Protein AF-A0A2V7JM31-F1 (afdb_monomer_lite)

Sequence (182 aa):
MVGQYRRSANIQSFIARYALALLVTAIALVATLALRRDGPTPSFLFFVPAVAISAWYGGPGPSALATAVSLLLIDLNFLAPGGSLRIDRVEALEIIAFLIVSVTITTTMEALHRSRTLVESRAAELKRLNDEVGRSYDAERERRHVAELMAHTREELLGVVAHDLRNPLNLIITSTDLLLEE

Foldseek 3Di:
DPPPPVVVVVVVLQVVLLVLLVVQLVVLLVVLVVCVVPDPDDRCPSLLVSLLVSCQRPAQPSSVVSLVVNVVSVVVVPCPDDPDPDDDPVNVVSNVVSVVSSVVSRVVSNVVVVVVVVVVVVVVVVVVVVVVVVVVVVVVVVVVVVVVVVVVVVVVVVVVVVVVVVVVVVVVVVVVVVVVVD

Secondary structure (DSSP, 8-state):
--SSHHHHHHHHHHHHHHHHHHHHHHHHHHHHHHHTTSS---TTTTHHHHHHHHHHHH-HHHHHHHHHHHHHHHHHHH--S-------HHHHHHHHHHHHHHHHHHHHHHHHHHHHHHHHHHHHHHHHHHHHHHHHHHHHHHHHHHHHHHHHHHHHHHHHHHHHHHHHHHHHHHHHHHHH--

Structure (mmCIF, N/CA/C/O backbone):
data_AF-A0A2V7JM31-F1
#
_entry.id   AF-A0A2V7JM31-F1
#
loop_
_atom_site.group_PDB
_atom_site.id
_atom_site.type_symbol
_atom_site.label_atom_id
_atom_site.label_alt_id
_atom_site.label_comp_id
_atom_site.label_asym_id
_atom_site.label_entity_id
_atom_site.label_seq_id
_atom_site.pdbx_PDB_ins_code
_atom_site.Cartn_x
_atom_site.Cartn_y
_atom_site.Cartn_z
_atom_site.occupancy
_atom_site.B_iso_or_equiv
_atom_site.auth_seq_id
_atom_site.auth_comp_id
_atom_site.auth_asym_id
_atom_site.auth_atom_id
_atom_site.pdbx_PDB_model_num
ATOM 1 N N . MET A 1 1 ? -17.640 -25.140 -2.243 1.00 43.50 1 MET A N 1
ATOM 2 C CA . MET A 1 1 ? -17.205 -24.880 -3.639 1.00 43.50 1 MET A CA 1
ATOM 3 C C . MET A 1 1 ? -16.856 -23.393 -3.874 1.00 43.50 1 MET A C 1
ATOM 5 O O . MET A 1 1 ? -17.377 -22.786 -4.792 1.00 43.50 1 MET A O 1
ATOM 9 N N . VAL A 1 2 ? -15.957 -22.778 -3.084 1.00 43.84 2 VAL A N 1
ATOM 10 C CA . VAL A 1 2 ? -15.617 -21.327 -3.204 1.00 43.84 2 VAL A CA 1
ATOM 11 C C . VAL A 1 2 ? -14.152 -21.097 -3.648 1.00 43.84 2 VAL A C 1
ATOM 13 O O . VAL A 1 2 ? -13.688 -19.974 -3.799 1.00 43.84 2 VAL A O 1
ATOM 16 N N . GLY A 1 3 ? -13.400 -22.169 -3.930 1.00 43.78 3 GLY A N 1
ATOM 17 C CA . GLY A 1 3 ? -11.963 -22.097 -4.239 1.00 43.78 3 GLY A CA 1
ATOM 18 C C . GLY A 1 3 ? -11.584 -21.810 -5.700 1.00 43.78 3 GLY A C 1
ATOM 19 O O . GLY A 1 3 ? -10.417 -21.534 -5.965 1.00 43.78 3 GLY A O 1
ATOM 20 N N . GLN A 1 4 ? -12.521 -21.873 -6.656 1.00 45.41 4 GLN A N 1
ATOM 21 C CA . GLN A 1 4 ? -12.180 -21.809 -8.089 1.00 45.41 4 GLN A CA 1
ATOM 22 C C . GLN A 1 4 ? -12.258 -20.401 -8.710 1.00 45.41 4 GLN A C 1
ATOM 24 O O . GLN A 1 4 ? -11.495 -20.115 -9.628 1.00 45.41 4 GLN A O 1
ATOM 29 N N . TYR A 1 5 ? -13.060 -19.477 -8.163 1.00 39.34 5 TYR A N 1
ATOM 30 C CA . TYR A 1 5 ? -13.191 -18.113 -8.713 1.00 39.34 5 TYR A CA 1
ATOM 31 C C . TYR A 1 5 ? -11.993 -17.194 -8.422 1.00 39.34 5 TYR A C 1
ATOM 33 O O . TYR A 1 5 ? -11.748 -16.232 -9.143 1.00 39.34 5 TYR A O 1
ATOM 41 N N . ARG A 1 6 ? -11.201 -17.494 -7.385 1.00 43.66 6 ARG A N 1
ATOM 42 C CA . ARG A 1 6 ? -10.038 -16.673 -7.006 1.00 43.66 6 ARG A CA 1
ATOM 43 C C . ARG A 1 6 ? -8.796 -16.967 -7.863 1.00 43.66 6 ARG A C 1
ATOM 45 O O . ARG A 1 6 ? -7.920 -16.116 -7.982 1.00 43.66 6 ARG A O 1
ATOM 52 N N . ARG A 1 7 ? -8.717 -18.156 -8.483 1.00 44.25 7 ARG A N 1
ATOM 53 C CA . ARG A 1 7 ? -7.591 -18.557 -9.349 1.00 44.25 7 ARG A CA 1
ATOM 54 C C . ARG A 1 7 ? -7.650 -17.911 -10.735 1.00 44.25 7 ARG A C 1
ATOM 56 O O . ARG A 1 7 ? -6.609 -17.490 -11.229 1.00 44.25 7 ARG A O 1
ATOM 63 N N . SER A 1 8 ? -8.831 -17.780 -11.338 1.00 40.22 8 SER A N 1
ATOM 64 C CA . SER A 1 8 ? -8.985 -17.174 -12.671 1.00 40.22 8 SER A CA 1
ATOM 65 C C . SER A 1 8 ? -8.671 -15.673 -12.676 1.00 40.22 8 SER A C 1
ATOM 67 O O . SER A 1 8 ? -7.951 -15.211 -13.558 1.00 40.22 8 SER A O 1
ATOM 69 N N . ALA A 1 9 ? -9.101 -14.932 -11.647 1.00 51.03 9 ALA A N 1
ATOM 70 C CA . ALA A 1 9 ? -8.787 -13.506 -11.490 1.00 51.03 9 ALA A CA 1
ATOM 71 C C . ALA A 1 9 ? -7.275 -13.242 -11.311 1.00 51.03 9 ALA A C 1
ATOM 73 O O . ALA A 1 9 ? -6.733 -12.258 -11.823 1.00 51.03 9 ALA A O 1
ATOM 74 N N . ASN A 1 10 ? -6.563 -14.152 -10.637 1.00 56.41 10 ASN A N 1
ATOM 75 C CA . ASN A 1 10 ? -5.107 -14.068 -10.501 1.00 56.41 10 ASN A CA 1
ATOM 76 C C . ASN A 1 10 ? -4.381 -14.358 -11.819 1.00 56.41 10 ASN A C 1
ATOM 78 O O . ASN A 1 10 ? -3.427 -13.661 -12.139 1.00 56.41 10 ASN A O 1
ATOM 82 N N . ILE A 1 11 ? -4.830 -15.339 -12.606 1.00 57.91 11 ILE A N 1
ATOM 83 C CA . ILE A 1 11 ? -4.189 -15.674 -13.888 1.00 57.91 11 ILE A CA 1
ATOM 84 C C . ILE A 1 11 ? -4.421 -14.563 -14.919 1.00 57.91 11 ILE A C 1
ATOM 86 O O . ILE A 1 11 ? -3.485 -14.175 -15.612 1.00 57.91 11 ILE A O 1
ATOM 90 N N . GLN A 1 12 ? -5.630 -13.997 -14.987 1.00 64.44 12 GLN A N 1
ATOM 91 C CA . GLN A 1 12 ? -5.930 -12.889 -15.901 1.00 64.44 12 GLN A CA 1
ATOM 92 C C . GLN A 1 12 ? -5.151 -11.618 -15.555 1.00 64.44 12 GLN A C 1
ATOM 94 O O . GLN A 1 12 ? -4.625 -10.967 -16.454 1.00 64.44 12 GLN A O 1
ATOM 99 N N . SER A 1 13 ? -5.015 -11.286 -14.267 1.00 66.12 13 SER A N 1
ATOM 100 C CA . SER A 1 13 ? -4.181 -10.152 -13.847 1.00 66.12 13 SER A CA 1
ATOM 101 C C . SER A 1 13 ? -2.691 -10.407 -14.087 1.00 66.12 13 SER A C 1
ATOM 103 O O . SER A 1 13 ? -1.975 -9.478 -14.449 1.00 66.12 13 SER A O 1
ATOM 105 N N . PHE A 1 14 ? -2.224 -11.655 -13.973 1.00 66.38 14 PHE A N 1
ATOM 106 C CA . PHE A 1 14 ? -0.866 -12.031 -14.367 1.00 66.38 14 PHE A CA 1
ATOM 107 C C . PHE A 1 14 ? -0.660 -11.814 -15.869 1.00 66.38 14 PHE A C 1
ATOM 109 O O . PHE A 1 14 ? 0.198 -11.035 -16.263 1.00 66.38 14 PHE A O 1
ATOM 116 N N . ILE A 1 15 ? -1.500 -12.408 -16.717 1.00 73.44 15 ILE A N 1
ATOM 117 C CA . ILE A 1 15 ? -1.394 -12.279 -18.178 1.00 73.44 15 ILE A CA 1
ATOM 118 C C . ILE A 1 15 ? -1.479 -10.808 -18.607 1.00 73.44 15 ILE A C 1
ATOM 120 O O . ILE A 1 15 ? -0.670 -10.372 -19.419 1.00 73.44 15 ILE A O 1
ATOM 124 N N . ALA A 1 16 ? -2.384 -10.019 -18.020 1.00 72.44 16 ALA A N 1
ATOM 125 C CA . ALA A 1 16 ? -2.529 -8.598 -18.335 1.00 72.44 16 ALA A CA 1
ATOM 126 C C . ALA A 1 16 ? -1.275 -7.777 -17.992 1.00 72.44 16 ALA A C 1
ATOM 128 O O . ALA A 1 16 ? -0.878 -6.915 -18.772 1.00 72.44 16 ALA A O 1
ATOM 129 N N . ARG A 1 17 ? -0.612 -8.060 -16.864 1.00 71.56 17 ARG A N 1
ATOM 130 C CA . ARG A 1 17 ? 0.629 -7.373 -16.464 1.00 71.56 17 ARG A CA 1
ATOM 131 C C . ARG A 1 17 ? 1.791 -7.675 -17.410 1.00 71.56 17 ARG A C 1
ATOM 133 O O . ARG A 1 17 ? 2.553 -6.777 -17.751 1.00 71.56 17 ARG A O 1
ATOM 140 N N . TYR A 1 18 ? 1.906 -8.925 -17.850 1.00 69.38 18 TYR A N 1
ATOM 141 C CA . TYR A 1 18 ? 2.937 -9.354 -18.798 1.00 69.38 18 TYR A CA 1
ATOM 142 C C . TYR A 1 18 ? 2.638 -8.863 -20.224 1.00 69.38 18 TYR A C 1
ATOM 144 O O . TYR A 1 18 ? 3.547 -8.426 -20.925 1.00 69.38 18 TYR A O 1
ATOM 152 N N . ALA A 1 19 ? 1.367 -8.856 -20.635 1.00 73.25 19 ALA A N 1
ATOM 153 C CA . ALA A 1 19 ? 0.932 -8.279 -21.904 1.00 73.25 19 ALA A CA 1
ATOM 154 C C . ALA A 1 19 ? 1.175 -6.764 -21.951 1.00 73.25 19 ALA A C 1
ATOM 156 O O . ALA A 1 19 ? 1.654 -6.259 -22.961 1.00 73.25 19 ALA A O 1
ATOM 157 N N . LEU A 1 20 ? 0.914 -6.046 -20.851 1.00 70.75 20 LEU A N 1
ATOM 158 C CA . LEU A 1 20 ? 1.220 -4.620 -20.733 1.00 70.75 20 LEU A CA 1
ATOM 159 C C . LEU A 1 20 ? 2.726 -4.363 -20.841 1.00 70.75 20 LEU A C 1
ATOM 161 O O . LEU A 1 20 ? 3.127 -3.479 -21.589 1.00 70.75 20 LEU A O 1
ATOM 165 N N . ALA A 1 21 ? 3.557 -5.153 -20.154 1.00 65.44 21 ALA A N 1
ATOM 166 C CA . ALA A 1 21 ? 5.011 -5.057 -20.270 1.00 65.44 21 ALA A CA 1
ATOM 167 C C . ALA A 1 21 ? 5.469 -5.191 -21.731 1.00 65.44 21 ALA A C 1
ATOM 169 O O . ALA A 1 21 ? 6.170 -4.320 -22.238 1.00 65.44 21 ALA A O 1
ATOM 170 N N . LEU A 1 22 ? 5.000 -6.229 -22.431 1.00 69.81 22 LEU A N 1
ATOM 171 C CA . LEU A 1 22 ? 5.313 -6.450 -23.845 1.00 69.81 22 LEU A CA 1
ATOM 172 C C . LEU A 1 22 ? 4.814 -5.314 -24.745 1.00 69.81 22 LEU A C 1
ATOM 174 O O . LEU A 1 22 ? 5.540 -4.877 -25.634 1.00 69.81 22 LEU A O 1
ATOM 178 N N . LEU A 1 23 ? 3.598 -4.818 -24.512 1.00 71.81 23 LEU A N 1
ATOM 179 C CA . LEU A 1 23 ? 2.989 -3.758 -25.314 1.00 71.81 23 LEU A CA 1
ATOM 180 C C . LEU A 1 23 ? 3.749 -2.438 -25.166 1.00 71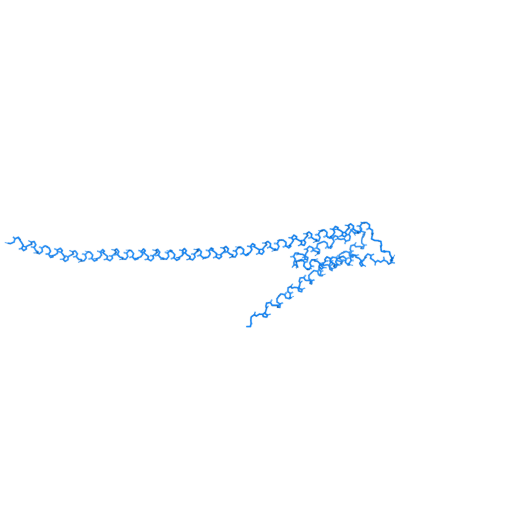.81 23 LEU A C 1
ATOM 182 O O . LEU A 1 23 ? 4.045 -1.783 -26.162 1.00 71.81 23 LEU A O 1
ATOM 186 N N . VAL A 1 24 ? 4.122 -2.063 -23.942 1.00 66.81 24 VAL A N 1
ATOM 187 C CA . VAL A 1 24 ? 4.877 -0.829 -23.697 1.00 66.81 24 VAL A CA 1
ATOM 188 C C . VAL A 1 24 ? 6.300 -0.941 -24.263 1.00 66.81 24 VAL A C 1
ATOM 190 O O . VAL A 1 24 ? 6.784 0.009 -24.880 1.00 66.81 24 VAL A O 1
ATOM 193 N N . THR A 1 25 ? 6.949 -2.105 -24.148 1.00 66.62 25 THR A N 1
ATOM 194 C CA . THR A 1 25 ? 8.250 -2.352 -24.793 1.00 66.62 25 THR A CA 1
ATOM 195 C C . THR A 1 25 ? 8.151 -2.308 -26.324 1.00 66.62 25 THR A C 1
ATOM 197 O O . THR A 1 25 ? 9.028 -1.743 -26.976 1.00 66.62 25 THR A O 1
ATOM 200 N N . ALA A 1 26 ? 7.069 -2.825 -26.914 1.00 70.56 26 ALA A N 1
ATOM 201 C CA . ALA A 1 26 ? 6.830 -2.744 -28.355 1.00 70.56 26 ALA A CA 1
ATOM 202 C C . ALA A 1 26 ? 6.606 -1.296 -28.830 1.00 70.56 26 ALA A C 1
ATOM 204 O O . ALA A 1 26 ? 7.138 -0.902 -29.866 1.00 70.56 26 ALA A O 1
ATOM 205 N N . ILE A 1 27 ? 5.885 -0.474 -28.059 1.00 70.50 27 ILE A N 1
ATOM 206 C CA . ILE A 1 27 ? 5.721 0.960 -28.354 1.00 70.50 27 ILE A CA 1
ATOM 207 C C . ILE A 1 27 ? 7.074 1.681 -28.315 1.00 70.50 27 ILE A C 1
ATOM 209 O O . ILE A 1 27 ? 7.382 2.453 -29.224 1.00 70.50 27 ILE A O 1
ATOM 213 N N . ALA A 1 28 ? 7.904 1.404 -27.306 1.00 67.38 28 ALA A N 1
ATOM 214 C CA . ALA A 1 28 ? 9.248 1.974 -27.206 1.00 67.38 28 ALA A CA 1
ATOM 215 C C . ALA A 1 28 ? 10.136 1.597 -28.402 1.00 67.38 28 ALA A C 1
ATOM 217 O O . ALA A 1 28 ? 10.885 2.438 -28.905 1.00 67.38 28 ALA A O 1
ATOM 218 N N . LEU A 1 29 ? 10.007 0.366 -28.906 1.00 66.94 29 LEU A N 1
ATOM 219 C CA . LEU A 1 29 ? 10.699 -0.081 -30.112 1.00 66.94 29 LEU A CA 1
ATOM 220 C C . LEU A 1 29 ? 10.248 0.698 -31.353 1.00 66.94 29 LEU A C 1
ATOM 222 O O . LEU A 1 29 ? 11.087 1.190 -32.104 1.00 66.94 29 LEU A O 1
ATOM 226 N N . VAL A 1 30 ? 8.936 0.837 -31.563 1.00 71.38 30 VAL A N 1
ATOM 227 C CA . VAL A 1 30 ? 8.383 1.574 -32.713 1.00 71.38 30 VAL A CA 1
ATOM 228 C C . VAL A 1 30 ? 8.804 3.044 -32.673 1.00 71.38 30 VAL A C 1
ATOM 230 O O . VAL A 1 30 ? 9.221 3.582 -33.697 1.00 71.38 30 VAL A O 1
ATOM 233 N N . ALA A 1 31 ? 8.770 3.677 -31.497 1.00 64.56 31 ALA A N 1
ATOM 234 C CA . ALA A 1 31 ? 9.238 5.050 -31.312 1.00 64.56 31 ALA A CA 1
ATOM 235 C C . ALA A 1 31 ? 10.735 5.196 -31.635 1.00 64.56 31 ALA A C 1
ATOM 237 O O . ALA A 1 31 ? 11.127 6.113 -32.355 1.00 64.56 31 ALA A O 1
ATOM 238 N N . THR A 1 32 ? 11.556 4.249 -31.169 1.00 65.88 32 THR A N 1
ATOM 239 C CA . THR A 1 32 ? 12.997 4.203 -31.468 1.00 65.88 32 THR A CA 1
ATOM 240 C C . THR A 1 32 ? 13.260 4.062 -32.971 1.00 65.88 32 THR A C 1
ATOM 242 O O . THR A 1 32 ? 14.107 4.764 -33.520 1.00 65.88 32 THR A O 1
ATOM 245 N N . LEU A 1 33 ? 12.521 3.188 -33.662 1.00 66.44 33 LEU A N 1
ATOM 246 C CA . LEU A 1 33 ? 12.649 2.986 -35.110 1.00 66.44 33 LEU A CA 1
ATOM 247 C C . LEU A 1 33 ? 12.192 4.206 -35.922 1.00 66.44 33 LEU A C 1
ATOM 249 O O . LEU A 1 33 ? 12.810 4.524 -36.937 1.00 66.44 33 LEU A O 1
ATOM 253 N N . ALA A 1 34 ? 11.135 4.892 -35.481 1.00 66.56 34 ALA A N 1
ATOM 254 C CA . ALA A 1 34 ? 10.633 6.094 -36.138 1.00 66.56 34 ALA A CA 1
ATOM 255 C C . ALA A 1 34 ? 11.635 7.256 -36.047 1.00 66.56 34 ALA A C 1
ATOM 257 O O . ALA A 1 34 ? 11.895 7.904 -37.056 1.00 66.56 34 ALA A O 1
ATOM 258 N N . LEU A 1 35 ? 12.247 7.476 -34.878 1.00 61.56 35 LEU A N 1
ATOM 259 C CA . LEU A 1 35 ? 13.226 8.554 -34.678 1.00 61.56 35 LEU A CA 1
ATOM 260 C C . LEU A 1 35 ? 14.594 8.271 -35.307 1.00 61.56 35 LEU A C 1
ATOM 262 O O . LEU A 1 35 ? 15.275 9.208 -35.719 1.00 61.56 35 LEU A O 1
ATOM 266 N N . ARG A 1 36 ? 14.979 6.996 -35.462 1.00 62.47 36 ARG A N 1
ATOM 267 C CA . ARG A 1 36 ? 16.196 6.614 -36.200 1.00 62.47 36 ARG A CA 1
ATOM 268 C C . ARG A 1 36 ? 16.202 7.076 -37.657 1.00 62.47 36 ARG A C 1
ATOM 270 O O . ARG A 1 36 ? 17.279 7.147 -38.244 1.00 62.47 36 ARG A O 1
ATOM 277 N N . ARG A 1 37 ? 15.042 7.384 -38.254 1.00 59.47 37 ARG A N 1
ATOM 278 C CA . ARG A 1 37 ? 14.997 7.962 -39.606 1.00 59.47 37 ARG A CA 1
ATOM 279 C C . ARG A 1 37 ? 15.608 9.361 -39.687 1.00 59.47 37 ARG A C 1
ATOM 281 O O . ARG A 1 37 ? 16.111 9.700 -40.753 1.00 59.47 37 ARG A O 1
ATOM 288 N N . ASP A 1 38 ? 15.614 10.117 -38.589 1.00 57.47 38 ASP A N 1
ATOM 289 C CA . ASP A 1 38 ? 15.954 11.545 -38.596 1.00 57.47 38 ASP A CA 1
ATOM 290 C C . ASP A 1 38 ? 17.327 11.864 -37.958 1.00 57.47 38 ASP A C 1
ATOM 292 O O . ASP A 1 38 ? 17.746 13.022 -37.951 1.00 57.47 38 ASP A O 1
ATOM 296 N N . GLY A 1 39 ? 18.075 10.867 -37.458 1.00 55.53 39 GLY A N 1
ATOM 297 C CA . GLY A 1 39 ? 19.457 11.048 -36.983 1.00 55.53 39 GLY A CA 1
ATOM 298 C C . GLY A 1 39 ? 19.963 9.980 -35.994 1.00 55.53 39 GLY A C 1
ATOM 299 O O . GLY A 1 39 ? 19.218 9.076 -35.611 1.00 55.53 39 GLY A O 1
ATOM 300 N N . PRO A 1 40 ? 21.238 10.065 -35.552 1.00 56.91 40 PRO A N 1
ATOM 301 C CA . PRO A 1 40 ? 21.809 9.180 -34.537 1.00 56.91 40 PRO A CA 1
ATOM 302 C C . PRO A 1 40 ? 21.292 9.560 -33.140 1.00 56.91 40 PRO A C 1
ATOM 304 O O . PRO A 1 40 ? 21.939 10.282 -32.385 1.00 56.91 40 PRO A O 1
ATOM 307 N N . THR A 1 41 ? 20.092 9.103 -32.793 1.00 55.84 41 THR A N 1
ATOM 308 C CA . THR A 1 41 ? 19.525 9.283 -31.448 1.00 55.84 41 THR A CA 1
ATOM 309 C C . THR A 1 41 ? 20.033 8.217 -30.466 1.00 55.84 41 THR A C 1
ATOM 311 O O . THR A 1 41 ? 20.079 7.038 -30.840 1.00 55.84 41 THR A O 1
ATOM 314 N N . PRO A 1 42 ? 20.337 8.578 -29.199 1.00 54.00 42 PRO A N 1
ATOM 315 C CA . PRO A 1 42 ? 20.669 7.612 -28.149 1.00 54.00 42 PRO A CA 1
ATOM 316 C C . PRO A 1 42 ? 19.544 6.582 -27.990 1.00 54.00 42 PRO A C 1
ATOM 318 O O . PRO A 1 42 ? 18.391 6.938 -27.735 1.00 54.00 42 PRO A O 1
ATOM 321 N N . SER A 1 43 ? 19.864 5.299 -28.176 1.00 63.06 43 SER A N 1
ATOM 322 C CA . SER A 1 43 ? 18.861 4.253 -28.441 1.00 63.06 43 SER A CA 1
ATOM 323 C C . SER A 1 43 ? 18.084 3.786 -27.198 1.00 63.06 43 SER A C 1
ATOM 325 O O . SER A 1 43 ? 17.043 3.155 -27.342 1.00 63.06 43 SER A O 1
ATOM 327 N N . PHE A 1 44 ? 18.522 4.118 -25.979 1.00 61.62 44 PHE A N 1
ATOM 328 C CA . PHE A 1 44 ? 17.926 3.612 -24.729 1.00 61.62 44 PHE A CA 1
ATOM 329 C C . PHE A 1 44 ? 16.852 4.523 -24.099 1.00 61.62 44 PHE A C 1
ATOM 331 O O . PHE A 1 44 ? 16.110 4.080 -23.218 1.00 61.62 44 PHE A O 1
ATOM 338 N N . LEU A 1 45 ? 16.729 5.782 -24.545 1.00 66.31 45 LEU A N 1
ATOM 339 C CA . LEU A 1 45 ? 15.868 6.804 -23.920 1.00 66.31 45 LEU A CA 1
ATOM 340 C C . LEU A 1 45 ? 14.383 6.404 -23.864 1.00 66.31 45 LEU A C 1
ATOM 342 O O . LEU A 1 45 ? 13.693 6.737 -22.903 1.00 66.31 45 LEU A O 1
ATOM 346 N N . PHE A 1 46 ? 13.901 5.649 -24.856 1.00 68.38 46 PHE A N 1
ATOM 347 C CA . PHE A 1 46 ? 12.510 5.185 -24.922 1.00 68.38 46 PHE A CA 1
ATOM 348 C C . PHE A 1 46 ? 12.255 3.877 -24.165 1.00 68.38 46 PHE A C 1
ATOM 350 O O . PHE A 1 46 ? 11.120 3.613 -23.771 1.00 68.38 46 PHE A O 1
ATOM 357 N N . PHE A 1 47 ? 13.289 3.076 -23.896 1.00 69.50 47 PHE A N 1
ATOM 358 C CA . PHE A 1 47 ? 13.141 1.826 -23.146 1.00 69.50 47 PHE A CA 1
ATOM 359 C C . PHE A 1 47 ? 13.046 2.065 -21.633 1.00 69.50 47 PHE A C 1
ATOM 361 O O . PHE A 1 47 ? 12.354 1.324 -20.936 1.00 69.50 47 PHE A O 1
ATOM 368 N N . VAL A 1 48 ? 13.659 3.136 -21.118 1.00 69.00 48 VAL A N 1
ATOM 369 C CA . VAL A 1 48 ? 13.564 3.529 -19.698 1.00 69.00 48 VAL A CA 1
ATOM 370 C C . VAL A 1 48 ? 12.114 3.758 -19.236 1.00 69.00 48 VAL A C 1
ATOM 372 O O . VAL A 1 48 ? 11.702 3.115 -18.267 1.00 69.00 48 VAL A O 1
ATOM 375 N N . PRO A 1 49 ? 11.296 4.608 -19.892 1.00 71.00 49 PRO A N 1
ATOM 376 C CA . PRO A 1 49 ? 9.902 4.783 -19.493 1.00 71.00 49 PRO A CA 1
ATOM 377 C C . PRO A 1 49 ? 9.087 3.499 -19.678 1.00 71.00 49 PRO A C 1
ATOM 379 O O . PRO A 1 49 ? 8.163 3.259 -18.903 1.00 71.00 49 PRO A O 1
ATOM 382 N N . ALA A 1 50 ? 9.446 2.633 -20.633 1.00 75.75 50 ALA A N 1
ATOM 383 C CA . ALA A 1 50 ? 8.772 1.351 -20.803 1.00 75.75 50 ALA A CA 1
ATOM 384 C C . ALA A 1 50 ? 8.973 0.410 -19.610 1.00 75.75 50 ALA A C 1
ATOM 386 O O . ALA A 1 50 ? 8.005 -0.149 -19.085 1.00 75.75 50 ALA A O 1
ATOM 387 N N . VAL A 1 51 ? 10.212 0.296 -19.129 1.00 76.44 51 VAL A N 1
ATOM 388 C CA . VAL A 1 51 ? 10.528 -0.451 -17.905 1.00 76.44 51 VAL A CA 1
ATOM 389 C C . VAL A 1 51 ? 9.877 0.202 -16.687 1.00 76.44 51 VAL A C 1
ATOM 391 O O . VAL A 1 51 ? 9.308 -0.504 -15.858 1.00 76.44 51 VAL A O 1
ATOM 394 N N . ALA A 1 52 ? 9.872 1.535 -16.602 1.00 74.06 52 ALA A N 1
ATOM 395 C CA . ALA A 1 52 ? 9.220 2.262 -15.512 1.00 74.06 52 ALA A CA 1
ATOM 396 C C . ALA A 1 52 ? 7.721 1.950 -15.410 1.00 74.06 52 ALA A C 1
ATOM 398 O O . ALA A 1 52 ? 7.223 1.622 -14.332 1.00 74.06 52 ALA A O 1
ATOM 399 N N . ILE A 1 53 ? 7.007 1.999 -16.535 1.00 75.56 53 ILE A N 1
ATOM 400 C CA . ILE A 1 53 ? 5.576 1.682 -16.604 1.00 75.56 53 ILE A CA 1
ATOM 401 C C . ILE A 1 53 ? 5.348 0.199 -16.279 1.00 75.56 53 ILE A C 1
ATOM 403 O O . ILE A 1 53 ? 4.455 -0.130 -15.495 1.00 75.56 53 ILE A O 1
ATOM 407 N N . SER A 1 54 ? 6.182 -0.702 -16.804 1.00 77.94 54 SER A N 1
ATOM 408 C CA . SER A 1 54 ? 6.103 -2.134 -16.489 1.00 77.94 54 SER A CA 1
ATOM 409 C C . SER A 1 54 ? 6.312 -2.415 -14.994 1.00 77.94 54 SER A C 1
ATOM 411 O O . SER A 1 54 ? 5.548 -3.170 -14.392 1.00 77.94 54 SER A O 1
ATOM 413 N N . ALA A 1 55 ? 7.276 -1.750 -14.353 1.00 78.69 55 ALA A N 1
ATOM 414 C CA . ALA A 1 55 ? 7.508 -1.848 -12.913 1.00 78.69 55 ALA A CA 1
ATOM 415 C C . ALA A 1 55 ? 6.346 -1.275 -12.092 1.00 78.69 55 ALA A C 1
ATOM 417 O O . ALA A 1 55 ? 5.967 -1.861 -11.077 1.00 78.69 55 ALA A O 1
ATOM 418 N N . TRP A 1 56 ? 5.756 -0.161 -12.540 1.00 75.25 56 TRP A N 1
ATOM 419 C CA . TRP A 1 56 ? 4.629 0.481 -11.863 1.00 75.25 56 TRP A CA 1
ATOM 420 C C . TRP A 1 56 ? 3.388 -0.416 -11.848 1.00 75.25 56 TRP A C 1
ATOM 422 O O . TRP A 1 56 ? 2.779 -0.598 -10.796 1.00 75.25 56 TRP A O 1
ATOM 432 N N . TYR A 1 57 ? 3.006 -0.977 -12.997 1.00 71.19 57 TYR A N 1
ATOM 433 C CA . TYR A 1 57 ? 1.745 -1.717 -13.134 1.00 71.19 57 TYR A CA 1
ATOM 434 C C . TYR A 1 57 ? 1.898 -3.235 -12.979 1.00 71.19 57 TYR A C 1
ATOM 436 O O . TYR A 1 57 ? 0.963 -3.921 -12.556 1.00 71.19 57 TYR A O 1
ATOM 444 N N . GLY A 1 58 ? 3.062 -3.774 -13.337 1.00 69.38 58 GLY A N 1
ATOM 445 C CA . GLY A 1 58 ? 3.343 -5.206 -13.363 1.00 69.38 58 GLY A CA 1
ATOM 446 C C . GLY A 1 58 ? 4.150 -5.723 -12.174 1.00 69.38 58 GLY A C 1
ATOM 447 O O . GLY A 1 58 ? 4.040 -6.904 -11.836 1.00 69.38 58 GLY A O 1
ATOM 448 N N . GLY A 1 59 ? 4.916 -4.860 -11.506 1.00 75.06 59 GLY A N 1
ATOM 449 C CA . GLY A 1 59 ? 5.844 -5.261 -10.452 1.00 75.06 59 GLY A CA 1
ATOM 450 C C . GLY A 1 59 ? 7.136 -5.891 -11.001 1.00 75.06 59 GLY A C 1
ATOM 451 O O . GLY A 1 59 ? 7.464 -5.724 -12.179 1.00 75.06 59 GLY A O 1
ATOM 452 N N . PRO A 1 60 ? 7.901 -6.619 -10.167 1.00 73.75 60 PRO A N 1
ATOM 453 C CA . PRO A 1 60 ? 9.275 -7.003 -10.496 1.00 73.75 60 PRO A CA 1
ATOM 454 C C . PRO A 1 60 ? 9.400 -8.013 -11.644 1.00 73.75 60 PRO A C 1
ATOM 456 O O . PRO A 1 60 ? 10.303 -7.887 -12.465 1.00 73.75 60 PRO A O 1
ATOM 459 N N . GLY A 1 61 ? 8.480 -8.978 -11.760 1.00 79.06 61 GLY A N 1
ATOM 460 C CA . GLY A 1 61 ? 8.508 -9.988 -12.829 1.00 79.06 61 GLY A CA 1
ATOM 461 C C . GLY A 1 61 ? 8.319 -9.399 -14.238 1.00 79.06 61 GLY A C 1
ATOM 462 O O . GLY A 1 61 ? 9.193 -9.568 -15.088 1.00 79.06 61 GLY A O 1
ATOM 463 N N . PRO A 1 62 ? 7.217 -8.674 -14.502 1.00 75.88 62 PRO A N 1
ATOM 464 C CA . PRO A 1 62 ? 6.994 -7.996 -15.781 1.00 75.88 62 PRO A CA 1
ATOM 465 C C . PRO A 1 62 ? 8.056 -6.937 -16.106 1.00 75.88 62 PRO A C 1
ATOM 467 O O . PRO A 1 62 ? 8.429 -6.792 -17.270 1.00 75.88 62 PRO A O 1
ATOM 470 N N . SER A 1 63 ? 8.585 -6.229 -15.098 1.00 78.62 63 SER A N 1
ATOM 471 C CA . SER A 1 63 ? 9.697 -5.282 -15.276 1.00 78.62 63 SER A CA 1
ATOM 472 C C . SER A 1 63 ? 10.979 -5.978 -15.738 1.00 78.62 63 SER A C 1
ATOM 474 O O . SER A 1 63 ? 11.622 -5.535 -16.692 1.00 78.62 63 SER A O 1
ATOM 476 N N . ALA A 1 64 ? 11.322 -7.117 -15.126 1.00 78.69 64 ALA A N 1
ATOM 477 C CA . ALA A 1 64 ? 12.468 -7.923 -15.537 1.00 78.69 64 ALA A CA 1
ATOM 478 C C . ALA A 1 64 ? 12.311 -8.438 -16.976 1.00 78.69 64 ALA A C 1
ATOM 480 O O . ALA A 1 64 ? 13.265 -8.402 -17.751 1.00 78.69 64 ALA A O 1
ATOM 481 N N . LEU A 1 65 ? 11.099 -8.849 -17.363 1.00 75.50 65 LEU A N 1
ATOM 482 C CA . LEU A 1 65 ? 10.823 -9.293 -18.730 1.00 75.50 65 LEU A CA 1
ATOM 483 C C . LEU A 1 65 ? 10.937 -8.133 -19.730 1.00 75.50 65 LEU A C 1
ATOM 485 O O . LEU A 1 65 ? 11.612 -8.277 -20.745 1.00 75.50 65 LEU A O 1
ATOM 489 N N . ALA A 1 66 ? 10.368 -6.964 -19.418 1.00 78.12 66 ALA A N 1
ATOM 490 C CA . ALA A 1 66 ? 10.528 -5.752 -20.227 1.00 78.12 66 ALA A CA 1
ATOM 491 C C . ALA A 1 66 ? 12.006 -5.355 -20.385 1.00 78.12 66 ALA A C 1
ATOM 493 O O . ALA A 1 66 ? 12.429 -4.974 -21.475 1.00 78.12 66 ALA A O 1
ATOM 494 N N . THR A 1 67 ? 12.801 -5.495 -19.322 1.00 80.75 67 THR A N 1
ATOM 495 C CA . THR A 1 67 ? 14.250 -5.242 -19.335 1.00 80.75 67 THR A CA 1
ATOM 496 C C . THR A 1 67 ? 14.968 -6.231 -20.258 1.00 80.75 67 THR A C 1
ATOM 498 O O . THR A 1 67 ? 15.718 -5.807 -21.133 1.00 80.75 67 THR A O 1
ATOM 501 N N . ALA A 1 68 ? 14.693 -7.534 -20.131 1.00 81.12 68 ALA A N 1
ATOM 502 C CA . ALA A 1 68 ? 15.298 -8.573 -20.967 1.00 81.12 68 ALA A CA 1
ATOM 503 C C . ALA A 1 68 ? 14.948 -8.407 -22.455 1.00 81.12 68 ALA A C 1
ATOM 505 O O . ALA A 1 68 ? 15.823 -8.500 -23.311 1.00 81.12 68 ALA A O 1
ATOM 506 N N . VAL A 1 69 ? 13.682 -8.108 -22.761 1.00 79.38 69 VAL A N 1
ATOM 507 C CA . VAL A 1 69 ? 13.232 -7.850 -24.137 1.00 79.38 69 VAL A CA 1
ATOM 508 C C . VAL A 1 69 ? 13.865 -6.573 -24.686 1.00 79.38 69 VAL A C 1
ATOM 510 O O . VAL A 1 69 ? 14.265 -6.557 -25.844 1.00 79.38 69 VAL A O 1
ATOM 513 N N . SER A 1 70 ? 14.020 -5.528 -23.868 1.00 75.94 70 SER A N 1
ATOM 514 C CA . SER A 1 70 ? 14.716 -4.301 -24.282 1.00 75.94 70 SER A CA 1
ATOM 515 C C . SER A 1 70 ? 16.186 -4.572 -24.612 1.00 75.94 70 SER A C 1
ATOM 517 O O . SER A 1 70 ? 16.652 -4.126 -25.653 1.00 75.94 70 SER A O 1
ATOM 519 N N . LEU A 1 71 ? 16.897 -5.359 -23.792 1.00 74.31 71 LEU A N 1
ATOM 520 C CA . LEU A 1 71 ? 18.275 -5.782 -24.081 1.00 74.31 71 LEU A CA 1
ATOM 521 C C . LEU A 1 71 ? 18.365 -6.574 -25.391 1.00 74.31 71 LEU A C 1
ATOM 523 O O . LEU A 1 71 ? 19.217 -6.280 -26.223 1.00 74.31 71 LEU A O 1
ATOM 527 N N . LEU A 1 72 ? 17.465 -7.540 -25.593 1.00 74.62 72 LEU A N 1
ATOM 528 C CA . LEU A 1 72 ? 17.430 -8.351 -26.811 1.00 74.62 72 LEU A CA 1
ATOM 529 C C . LEU A 1 72 ? 17.148 -7.495 -28.054 1.00 74.62 72 LEU A C 1
ATOM 531 O O . LEU A 1 72 ? 17.726 -7.723 -29.108 1.00 74.62 72 LEU A O 1
ATOM 535 N N . LEU A 1 73 ? 16.261 -6.505 -27.943 1.00 70.25 73 LEU A N 1
ATOM 536 C CA . LEU A 1 73 ? 15.942 -5.584 -29.033 1.00 70.25 73 LEU A CA 1
ATOM 537 C C . LEU A 1 73 ? 17.094 -4.631 -29.346 1.00 70.25 73 LEU A C 1
ATOM 539 O O . LEU A 1 73 ? 17.286 -4.299 -30.511 1.00 70.25 73 LEU A O 1
ATOM 543 N N . ILE A 1 74 ? 17.848 -4.195 -28.335 1.00 68.25 74 ILE A N 1
ATOM 544 C CA . ILE A 1 74 ? 19.071 -3.413 -28.540 1.00 68.25 74 ILE A CA 1
ATOM 545 C C . ILE A 1 74 ? 20.079 -4.259 -29.325 1.00 68.25 74 ILE A C 1
ATOM 547 O O . ILE A 1 74 ? 20.542 -3.807 -30.368 1.00 68.25 74 ILE A O 1
ATOM 551 N N . ASP A 1 75 ? 20.311 -5.504 -28.899 1.00 67.88 75 ASP A N 1
ATOM 552 C CA . ASP A 1 75 ? 21.247 -6.438 -29.538 1.00 67.88 75 ASP A CA 1
ATOM 553 C C . ASP A 1 75 ? 20.828 -6.782 -30.984 1.00 67.88 75 ASP A C 1
ATOM 555 O O . ASP A 1 75 ? 21.586 -6.571 -31.927 1.00 67.88 75 ASP A O 1
ATOM 559 N N . LEU A 1 76 ? 19.573 -7.199 -31.207 1.00 64.94 76 LEU A N 1
ATOM 560 C CA . LEU A 1 76 ? 19.052 -7.592 -32.528 1.00 64.94 76 LEU A CA 1
ATOM 561 C C . LEU A 1 76 ? 19.012 -6.449 -33.553 1.00 64.94 76 LEU A C 1
ATOM 563 O O . LEU A 1 76 ? 19.129 -6.699 -34.750 1.00 64.94 76 LEU A O 1
ATOM 567 N N . ASN A 1 77 ? 18.789 -5.211 -33.108 1.00 62.69 77 ASN A N 1
ATOM 568 C CA . ASN A 1 77 ? 18.624 -4.057 -33.997 1.00 62.69 77 ASN A CA 1
ATOM 569 C C . ASN A 1 77 ? 19.960 -3.329 -34.262 1.00 62.69 77 ASN A C 1
ATOM 571 O O . ASN A 1 77 ? 20.048 -2.525 -35.193 1.00 62.69 77 ASN A O 1
ATOM 575 N N . PHE A 1 78 ? 21.000 -3.602 -33.462 1.00 56.22 78 PHE A N 1
ATOM 576 C CA . PHE A 1 78 ? 22.384 -3.186 -33.729 1.00 56.22 78 PHE A CA 1
ATOM 577 C C . PHE A 1 78 ? 23.215 -4.268 -34.439 1.00 56.22 78 PHE A C 1
ATOM 579 O O . PHE A 1 78 ? 24.138 -3.920 -35.179 1.00 56.22 78 PHE A O 1
ATOM 586 N N . LEU A 1 79 ? 22.872 -5.558 -34.311 1.00 47.06 79 LEU A N 1
ATOM 587 C CA . LEU A 1 79 ? 23.454 -6.635 -35.121 1.00 47.06 79 LEU A CA 1
ATOM 588 C C . LEU A 1 79 ? 22.943 -6.586 -36.576 1.00 47.06 79 LEU A C 1
ATOM 590 O O . LEU A 1 79 ? 22.038 -7.314 -36.977 1.00 47.06 79 LEU A O 1
ATOM 594 N N . ALA A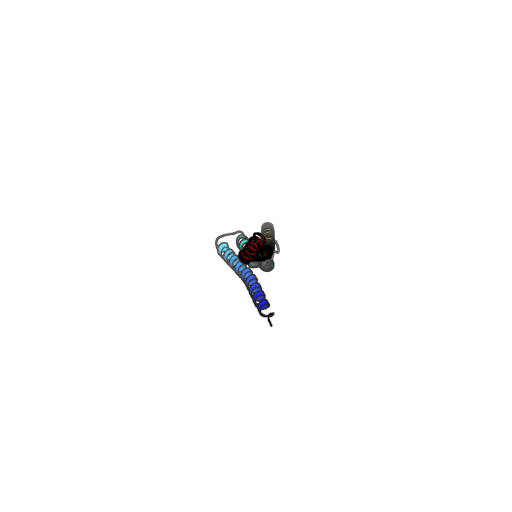 1 80 ? 23.577 -5.776 -37.420 1.00 46.97 80 ALA A N 1
ATOM 595 C CA . ALA A 1 80 ? 23.509 -5.922 -38.876 1.00 46.97 80 ALA A CA 1
ATOM 596 C C . ALA A 1 80 ? 24.835 -5.491 -39.526 1.00 46.97 80 ALA A C 1
ATOM 598 O O . ALA A 1 80 ? 25.458 -4.539 -39.066 1.00 46.97 80 ALA A O 1
ATOM 599 N N . PRO A 1 81 ? 25.246 -6.049 -40.678 1.00 46.94 81 PRO A N 1
ATOM 600 C CA . PRO A 1 81 ? 25.496 -7.434 -41.063 1.00 46.94 81 PRO A CA 1
ATOM 601 C C . PRO A 1 81 ? 27.026 -7.630 -41.184 1.00 46.94 81 PRO A C 1
ATOM 603 O O . PRO A 1 81 ? 27.562 -7.830 -42.270 1.00 46.94 81 PRO A O 1
ATOM 606 N N . GLY A 1 82 ? 27.759 -7.440 -40.086 1.00 45.16 82 GLY A N 1
ATOM 607 C CA . GLY A 1 82 ? 29.215 -7.263 -40.127 1.00 45.16 82 GLY A CA 1
ATOM 608 C C . GLY A 1 82 ? 30.031 -8.250 -39.302 1.00 45.16 82 GLY A C 1
ATOM 609 O O . GLY A 1 82 ? 31.182 -7.954 -39.040 1.00 45.16 82 GLY A O 1
ATOM 610 N N . GLY A 1 83 ? 29.474 -9.370 -38.831 1.00 45.22 83 GLY A N 1
ATOM 611 C CA . GLY A 1 83 ? 30.248 -10.487 -38.256 1.00 45.22 83 GLY A CA 1
ATOM 612 C C . GLY A 1 83 ? 31.239 -10.180 -37.115 1.00 45.22 83 GLY A C 1
ATOM 613 O O . GLY A 1 83 ? 32.037 -11.052 -36.781 1.00 45.22 83 GLY A O 1
ATOM 614 N N . SER A 1 84 ? 31.232 -8.988 -36.509 1.00 50.25 84 SER A N 1
ATOM 615 C CA . SER A 1 84 ? 32.180 -8.619 -35.458 1.00 50.25 84 SER A CA 1
ATOM 616 C C . SER A 1 84 ? 31.473 -8.506 -34.113 1.00 50.25 84 SER A C 1
ATOM 618 O O . SER A 1 84 ? 30.752 -7.543 -33.870 1.00 50.25 84 SER A O 1
ATOM 620 N N . LEU A 1 85 ? 31.738 -9.459 -33.216 1.00 54.19 85 LEU A N 1
ATOM 621 C CA . LEU A 1 85 ? 31.385 -9.415 -31.789 1.00 54.19 85 LEU A CA 1
ATOM 622 C C . LEU A 1 85 ? 32.221 -8.363 -31.026 1.00 54.19 85 LEU A C 1
ATOM 624 O O . LEU A 1 85 ? 32.877 -8.670 -30.031 1.00 54.19 85 LEU A O 1
ATOM 628 N N . ARG A 1 86 ? 32.276 -7.122 -31.516 1.00 56.25 86 ARG A N 1
ATOM 629 C CA . ARG A 1 86 ? 32.957 -6.016 -30.834 1.00 56.25 86 ARG A CA 1
ATOM 630 C C . ARG A 1 86 ? 31.913 -5.077 -30.258 1.00 56.25 86 ARG A C 1
ATOM 632 O O . ARG A 1 86 ? 31.481 -4.156 -30.935 1.00 56.25 86 ARG A O 1
ATOM 639 N N . ILE A 1 87 ? 31.568 -5.320 -28.997 1.00 59.38 87 ILE A N 1
ATOM 640 C CA . ILE A 1 87 ? 30.851 -4.357 -28.159 1.00 59.38 87 ILE A CA 1
ATOM 641 C C . ILE A 1 87 ? 31.748 -3.121 -28.032 1.00 59.38 87 ILE A C 1
ATOM 643 O O . ILE A 1 87 ? 32.889 -3.229 -27.562 1.00 59.38 87 ILE A O 1
ATOM 647 N N . ASP A 1 88 ? 31.274 -1.961 -28.481 1.00 66.81 88 ASP A N 1
ATOM 648 C CA . ASP A 1 88 ? 32.008 -0.707 -28.292 1.00 66.81 88 ASP A CA 1
ATOM 649 C C . ASP A 1 88 ? 31.878 -0.225 -26.832 1.00 66.81 88 ASP A C 1
ATOM 651 O O . ASP A 1 88 ? 30.909 -0.535 -26.135 1.00 66.81 88 ASP A O 1
ATOM 655 N N . ARG A 1 89 ? 32.847 0.552 -26.328 1.00 63.62 89 ARG A N 1
ATOM 656 C CA . ARG A 1 89 ? 32.820 1.051 -24.935 1.00 63.62 89 ARG A CA 1
ATOM 657 C C . ARG A 1 89 ? 31.585 1.900 -24.646 1.00 63.62 89 ARG A C 1
ATOM 659 O O . ARG A 1 89 ? 31.111 1.910 -23.514 1.00 63.62 89 ARG A O 1
ATOM 666 N N . VAL A 1 90 ? 31.092 2.614 -25.656 1.00 64.94 90 VAL A N 1
ATOM 667 C CA . VAL A 1 90 ? 29.890 3.448 -25.552 1.00 64.94 90 VAL A CA 1
ATOM 668 C C . VAL A 1 90 ? 28.652 2.574 -25.341 1.00 64.94 90 VAL A C 1
ATOM 670 O O . VAL A 1 90 ? 27.885 2.828 -24.421 1.00 64.94 90 VAL A O 1
ATOM 673 N N . GLU A 1 91 ? 28.515 1.486 -26.099 1.00 65.88 91 GLU A N 1
ATOM 674 C CA . GLU A 1 91 ? 27.397 0.539 -25.994 1.00 65.88 91 GLU A CA 1
ATOM 675 C C . GLU A 1 91 ? 27.385 -0.195 -24.645 1.00 65.88 91 GLU A C 1
ATOM 677 O O . GLU A 1 91 ? 26.348 -0.295 -23.985 1.00 65.88 91 GLU A O 1
ATOM 682 N N . ALA A 1 92 ? 28.558 -0.625 -24.167 1.00 67.19 92 ALA A N 1
ATOM 683 C CA . ALA A 1 92 ? 28.686 -1.215 -22.837 1.00 67.19 92 ALA A CA 1
ATOM 684 C C . ALA A 1 92 ? 28.237 -0.244 -21.727 1.00 67.19 92 ALA A C 1
ATOM 686 O O . ALA A 1 92 ? 27.569 -0.656 -20.776 1.00 67.19 92 ALA A O 1
ATOM 687 N N . LEU A 1 93 ? 28.571 1.047 -21.847 1.00 65.25 93 LEU A N 1
ATOM 688 C CA . LEU A 1 93 ? 28.169 2.070 -20.881 1.00 65.25 93 LEU A CA 1
ATOM 689 C C . LEU A 1 93 ? 26.651 2.314 -20.905 1.00 65.25 93 LEU A C 1
ATOM 691 O O . LEU A 1 93 ? 26.049 2.457 -19.840 1.00 65.25 93 LEU A O 1
ATOM 695 N N . GLU A 1 94 ? 26.025 2.310 -22.085 1.00 65.50 94 GLU A N 1
ATOM 696 C CA . GLU A 1 94 ? 24.569 2.448 -22.231 1.00 65.50 94 GLU A CA 1
ATOM 697 C C . GLU A 1 94 ? 23.814 1.275 -21.590 1.00 65.50 94 GLU A C 1
ATOM 699 O O . GLU A 1 94 ? 22.862 1.493 -20.836 1.00 65.50 94 GLU A O 1
ATOM 704 N N . ILE A 1 95 ? 24.272 0.038 -21.811 1.00 66.06 95 ILE A N 1
ATOM 705 C CA . ILE A 1 95 ? 23.672 -1.164 -21.210 1.00 66.06 95 ILE A CA 1
ATOM 706 C C . ILE A 1 95 ? 23.807 -1.131 -19.682 1.00 66.06 95 ILE A C 1
ATOM 708 O O . ILE A 1 95 ? 22.835 -1.391 -18.968 1.00 66.06 95 ILE A O 1
ATOM 712 N N . ILE A 1 96 ? 24.988 -0.776 -19.163 1.00 67.00 96 ILE A N 1
ATOM 713 C CA . ILE A 1 96 ? 25.222 -0.670 -17.714 1.00 67.00 96 ILE A CA 1
ATOM 714 C C . ILE A 1 96 ? 24.326 0.414 -17.103 1.00 67.00 96 ILE A C 1
ATOM 716 O O . ILE A 1 96 ? 23.671 0.164 -16.088 1.00 67.00 96 ILE A O 1
ATOM 720 N N . ALA A 1 97 ? 24.245 1.595 -17.722 1.00 67.75 97 ALA A N 1
ATOM 721 C CA . ALA A 1 97 ? 23.386 2.680 -17.252 1.00 67.75 97 ALA A CA 1
ATOM 722 C C . ALA A 1 97 ? 21.904 2.268 -17.250 1.00 67.75 97 ALA A C 1
ATOM 724 O O . ALA A 1 97 ? 21.196 2.493 -16.265 1.00 67.75 97 ALA A O 1
ATOM 725 N N . PHE A 1 98 ? 21.444 1.603 -18.312 1.00 70.12 98 PHE A N 1
ATOM 726 C CA . PHE A 1 98 ? 20.076 1.104 -18.416 1.00 70.12 98 PHE A CA 1
ATOM 727 C C . PHE A 1 98 ? 19.749 0.056 -17.346 1.00 70.12 98 PHE A C 1
ATOM 729 O O . PHE A 1 98 ? 18.677 0.116 -16.736 1.00 70.12 98 PHE A O 1
ATOM 736 N N . LEU A 1 99 ? 20.669 -0.873 -17.072 1.00 71.19 99 LEU A N 1
ATOM 737 C CA . LEU A 1 99 ? 20.504 -1.867 -16.012 1.00 71.19 99 LEU A CA 1
ATOM 738 C C . LEU A 1 99 ? 20.410 -1.207 -14.633 1.00 71.19 99 LEU A C 1
ATOM 740 O O . LEU A 1 99 ? 19.505 -1.541 -13.869 1.00 71.19 99 LEU A O 1
ATOM 744 N N . ILE A 1 100 ? 21.277 -0.235 -14.330 1.00 70.19 100 ILE A N 1
ATOM 745 C CA . ILE A 1 100 ? 21.241 0.504 -13.058 1.00 70.19 100 ILE A CA 1
ATOM 746 C C . ILE A 1 100 ? 19.885 1.194 -12.877 1.00 70.19 100 ILE A C 1
ATOM 748 O O . ILE A 1 100 ? 19.254 1.051 -11.826 1.00 70.19 100 ILE A O 1
ATOM 752 N N . VAL A 1 101 ? 19.406 1.903 -13.901 1.00 73.50 101 VAL A N 1
ATOM 753 C CA . VAL A 1 101 ? 18.112 2.599 -13.855 1.00 73.50 101 VAL A CA 1
ATOM 754 C C . VAL A 1 101 ? 16.963 1.602 -13.689 1.00 73.50 101 VAL A C 1
ATOM 756 O O . VAL A 1 101 ? 16.128 1.769 -12.801 1.00 73.50 101 VAL A O 1
ATOM 759 N N . SER A 1 102 ? 16.950 0.528 -14.478 1.00 72.44 102 SER A N 1
ATOM 760 C CA . SER A 1 102 ? 15.896 -0.493 -14.449 1.00 72.44 102 SER A CA 1
ATOM 761 C C . SER A 1 102 ? 15.813 -1.202 -13.096 1.00 72.44 102 SER A C 1
ATOM 763 O O . SER A 1 102 ? 14.720 -1.381 -12.549 1.00 72.44 102 SER A O 1
ATOM 765 N N . VAL A 1 103 ? 16.961 -1.554 -12.510 1.00 73.69 103 VAL A N 1
ATOM 766 C CA . VAL A 1 103 ? 17.039 -2.156 -11.171 1.00 73.69 103 VAL A CA 1
ATOM 767 C C . VAL A 1 103 ? 16.582 -1.163 -10.106 1.00 73.69 103 VAL A C 1
ATOM 769 O O . VAL A 1 103 ? 15.791 -1.527 -9.236 1.00 73.69 103 VAL A O 1
ATOM 772 N N . THR A 1 104 ? 17.011 0.098 -10.189 1.00 71.06 104 THR A N 1
ATOM 773 C CA . THR A 1 104 ? 16.618 1.144 -9.230 1.00 71.06 104 THR A CA 1
ATOM 774 C C . THR A 1 104 ? 15.108 1.367 -9.243 1.00 71.06 104 THR A C 1
ATOM 776 O O . THR A 1 104 ? 14.474 1.365 -8.187 1.00 71.06 104 THR A O 1
ATOM 779 N N . ILE A 1 105 ? 14.507 1.491 -10.429 1.00 75.69 105 ILE A N 1
ATOM 780 C CA . ILE A 1 105 ? 13.055 1.639 -10.586 1.00 75.69 105 ILE A CA 1
ATOM 781 C C . ILE A 1 105 ? 12.351 0.416 -10.004 1.00 75.69 105 ILE A C 1
ATOM 783 O O . ILE A 1 105 ? 11.460 0.562 -9.172 1.00 75.69 105 ILE A O 1
ATOM 787 N N . THR A 1 106 ? 12.763 -0.787 -10.404 1.00 77.75 106 THR A N 1
ATOM 788 C CA . THR A 1 106 ? 12.097 -2.030 -9.998 1.00 77.75 106 THR A CA 1
ATOM 789 C C . THR A 1 106 ? 12.129 -2.224 -8.482 1.00 77.75 106 THR A C 1
ATOM 791 O O . THR A 1 106 ? 11.094 -2.493 -7.872 1.00 77.75 106 THR A O 1
ATOM 794 N N . THR A 1 107 ? 13.294 -2.030 -7.861 1.00 72.75 107 THR A N 1
ATOM 795 C CA . THR A 1 107 ? 13.473 -2.177 -6.408 1.00 72.75 107 THR A CA 1
ATOM 796 C C . THR A 1 107 ? 12.714 -1.107 -5.624 1.00 72.75 107 THR A C 1
ATOM 798 O O . THR A 1 107 ? 12.047 -1.428 -4.639 1.00 72.75 107 THR A O 1
ATOM 801 N N . THR A 1 108 ? 12.733 0.148 -6.085 1.00 76.00 108 THR A N 1
ATOM 802 C CA . THR A 1 108 ? 11.974 1.248 -5.465 1.00 76.00 108 THR A CA 1
ATOM 803 C C . THR A 1 108 ? 10.473 0.992 -5.534 1.00 76.00 108 THR A C 1
ATOM 805 O O . THR A 1 108 ? 9.763 1.156 -4.539 1.00 76.00 108 THR A O 1
ATOM 808 N N . MET A 1 109 ? 9.979 0.538 -6.688 1.00 80.06 109 MET A N 1
ATOM 809 C CA . MET A 1 109 ? 8.559 0.247 -6.860 1.00 80.06 109 MET A CA 1
ATOM 810 C C . MET A 1 109 ? 8.121 -0.950 -6.029 1.00 80.06 109 MET A C 1
ATOM 812 O O . MET A 1 109 ? 7.039 -0.918 -5.445 1.00 80.06 109 MET A O 1
ATOM 816 N N . GLU A 1 110 ? 8.952 -1.981 -5.911 1.00 82.12 110 GLU A N 1
ATOM 817 C CA . GLU A 1 110 ? 8.675 -3.101 -5.018 1.00 82.12 110 GLU A CA 1
ATOM 818 C C . GLU A 1 110 ? 8.624 -2.660 -3.548 1.00 82.12 110 GLU A C 1
ATOM 820 O O . GLU A 1 110 ? 7.682 -3.013 -2.833 1.00 82.12 110 GLU A O 1
ATOM 825 N N . ALA A 1 111 ? 9.575 -1.835 -3.102 1.00 81.44 111 ALA A N 1
ATOM 826 C CA . ALA A 1 111 ? 9.571 -1.276 -1.752 1.00 81.44 111 ALA A CA 1
ATOM 827 C C . ALA A 1 111 ? 8.312 -0.433 -1.482 1.00 81.44 111 ALA A C 1
ATOM 829 O O . ALA A 1 111 ? 7.684 -0.576 -0.429 1.00 81.44 111 ALA A O 1
ATOM 830 N N . LEU A 1 112 ? 7.893 0.388 -2.450 1.00 82.94 112 LEU A N 1
ATOM 831 C CA . LEU A 1 112 ? 6.679 1.199 -2.350 1.00 82.94 112 LEU A CA 1
ATOM 832 C C . LEU A 1 112 ? 5.419 0.332 -2.240 1.00 82.94 112 LEU A C 1
ATOM 834 O O . LEU A 1 112 ? 4.578 0.582 -1.376 1.00 82.94 112 LEU A O 1
ATOM 838 N N . HIS A 1 113 ? 5.289 -0.698 -3.079 1.00 82.75 113 HIS A N 1
ATOM 839 C CA . HIS A 1 113 ? 4.148 -1.615 -3.032 1.00 82.75 113 HIS A CA 1
ATOM 840 C C . HIS A 1 113 ? 4.088 -2.369 -1.701 1.00 82.75 113 HIS A C 1
ATOM 842 O O . HIS A 1 113 ? 3.026 -2.425 -1.080 1.00 82.75 113 HIS A O 1
ATOM 848 N N . ARG A 1 114 ? 5.226 -2.883 -1.217 1.00 84.00 114 ARG A N 1
ATOM 849 C CA . ARG A 1 114 ? 5.304 -3.548 0.093 1.00 84.00 114 ARG A CA 1
ATOM 850 C C . ARG A 1 114 ? 4.901 -2.601 1.225 1.00 84.00 114 ARG A C 1
ATOM 852 O O . ARG A 1 114 ? 4.092 -2.972 2.074 1.00 84.00 114 ARG A O 1
ATOM 859 N N . SER A 1 115 ? 5.396 -1.364 1.202 1.00 87.50 115 SER A N 1
ATOM 860 C CA . SER A 1 115 ? 5.039 -0.348 2.196 1.00 87.50 115 SER A CA 1
ATOM 861 C C . SER A 1 115 ? 3.536 -0.052 2.198 1.00 87.50 115 SER A C 1
ATOM 863 O O . SER A 1 115 ? 2.907 -0.084 3.254 1.00 87.50 115 SER A O 1
ATOM 865 N N . ARG A 1 116 ? 2.920 0.122 1.020 1.00 85.94 116 ARG A N 1
ATOM 866 C CA . ARG A 1 116 ? 1.465 0.330 0.901 1.00 85.94 116 ARG A CA 1
ATOM 867 C C . ARG A 1 116 ? 0.664 -0.818 1.506 1.00 85.94 116 ARG A C 1
ATOM 869 O O . ARG A 1 116 ? -0.222 -0.562 2.313 1.00 85.94 116 ARG A O 1
ATOM 876 N N . THR A 1 117 ? 1.024 -2.067 1.202 1.00 88.69 117 THR A N 1
ATOM 877 C CA . THR A 1 117 ? 0.314 -3.230 1.766 1.00 88.69 117 THR A CA 1
ATOM 878 C C . THR A 1 117 ? 0.404 -3.298 3.292 1.00 88.69 117 THR A C 1
ATOM 880 O O . THR A 1 117 ? -0.571 -3.657 3.949 1.00 88.69 117 THR A O 1
ATOM 883 N N . LEU A 1 118 ? 1.542 -2.898 3.869 1.00 92.19 118 LEU A N 1
ATOM 884 C CA . LEU A 1 118 ? 1.726 -2.837 5.319 1.00 92.19 118 LEU A CA 1
ATOM 885 C C . LEU A 1 118 ? 0.910 -1.701 5.953 1.00 92.19 118 LEU A C 1
ATOM 887 O O . LEU A 1 118 ? 0.347 -1.861 7.035 1.00 92.19 118 LEU A O 1
ATOM 891 N N . VAL A 1 119 ? 0.848 -0.541 5.296 1.00 92.69 119 VAL A N 1
ATOM 892 C CA . VAL A 1 119 ? 0.040 0.595 5.761 1.00 92.69 119 VAL A CA 1
ATOM 893 C C . VAL A 1 119 ? -1.444 0.239 5.728 1.00 92.69 119 VAL A C 1
ATOM 895 O O . VAL A 1 119 ? -2.148 0.494 6.701 1.00 92.69 119 VAL A O 1
ATOM 898 N N . GLU A 1 120 ? -1.913 -0.408 4.662 1.00 93.31 120 GLU A N 1
ATOM 899 C CA . GLU A 1 120 ? -3.300 -0.866 4.542 1.00 93.31 120 GLU A CA 1
ATOM 900 C C . GLU A 1 120 ? -3.661 -1.897 5.618 1.00 93.31 120 GLU A C 1
ATOM 902 O O . GLU A 1 120 ? -4.723 -1.789 6.237 1.00 93.31 120 GLU A O 1
ATOM 907 N N . SER A 1 121 ? -2.774 -2.858 5.908 1.00 93.81 121 SER A N 1
ATOM 908 C CA . SER A 1 121 ? -3.027 -3.841 6.967 1.00 93.81 121 SER A CA 1
ATOM 909 C C . SER A 1 121 ? -3.095 -3.187 8.347 1.00 93.81 121 SER A C 1
ATOM 911 O O . SER A 1 121 ? -3.999 -3.495 9.123 1.00 93.81 121 SER A 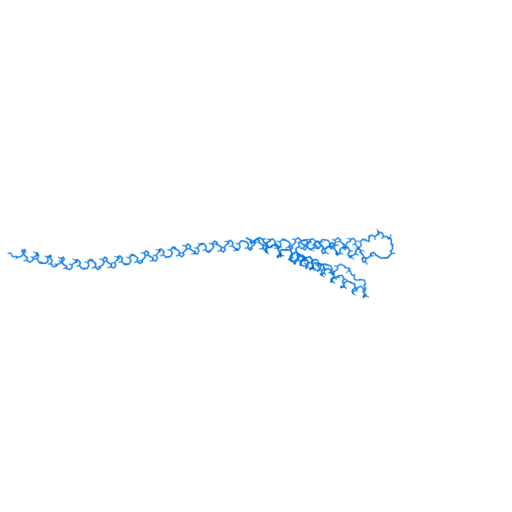O 1
ATOM 913 N N . ARG A 1 122 ? -2.190 -2.242 8.636 1.00 93.81 122 ARG A N 1
ATOM 914 C CA . ARG A 1 122 ? -2.193 -1.486 9.899 1.00 93.81 122 ARG A CA 1
ATOM 915 C C . ARG A 1 122 ? -3.422 -0.589 10.026 1.00 93.81 122 ARG A C 1
ATOM 917 O O . ARG A 1 122 ? -4.000 -0.507 11.103 1.00 93.81 122 ARG A O 1
ATOM 924 N N . ALA A 1 123 ? -3.854 0.053 8.943 1.00 95.44 123 ALA A N 1
ATOM 925 C CA . ALA A 1 123 ? -5.070 0.862 8.938 1.00 95.44 123 ALA A CA 1
ATOM 926 C C . ALA A 1 123 ? -6.318 0.005 9.210 1.00 95.44 123 ALA A C 1
ATOM 928 O O . ALA A 1 123 ? -7.191 0.408 9.980 1.00 95.44 123 ALA A O 1
ATOM 929 N N . ALA A 1 124 ? -6.387 -1.198 8.631 1.00 95.94 124 ALA A N 1
ATOM 930 C CA . ALA A 1 124 ? -7.469 -2.141 8.897 1.00 95.94 124 ALA A CA 1
ATOM 931 C C . ALA A 1 124 ? -7.469 -2.633 10.356 1.00 95.94 124 ALA A C 1
ATOM 933 O O . ALA A 1 124 ? -8.536 -2.777 10.951 1.00 95.94 124 ALA A O 1
ATOM 934 N N . GLU A 1 125 ? -6.293 -2.869 10.937 1.00 96.31 125 GLU A N 1
ATOM 935 C CA . GLU A 1 125 ? -6.140 -3.255 12.343 1.00 96.31 125 GLU A CA 1
ATOM 936 C C . GLU A 1 125 ? -6.553 -2.130 13.300 1.00 96.31 125 GLU A C 1
ATOM 938 O O . GLU A 1 125 ? -7.388 -2.351 14.176 1.00 96.31 125 GLU A O 1
ATOM 943 N N . LEU A 1 126 ? -6.062 -0.906 13.078 1.00 96.44 126 LEU A N 1
ATOM 944 C CA . LEU A 1 126 ? -6.446 0.269 13.867 1.00 96.44 126 LEU A CA 1
ATOM 945 C C . LEU A 1 126 ? -7.952 0.519 13.816 1.00 96.44 126 LEU A C 1
ATOM 947 O O . LEU A 1 126 ? -8.562 0.803 14.845 1.00 96.44 126 LEU A O 1
ATOM 951 N N . LYS A 1 127 ? -8.569 0.366 12.639 1.00 96.25 127 LYS A N 1
ATOM 952 C CA . LYS A 1 127 ? -10.020 0.494 12.500 1.00 96.25 127 LYS A CA 1
ATOM 953 C C . LYS A 1 127 ? -10.761 -0.547 13.343 1.00 96.25 127 LYS A C 1
ATOM 955 O O . LYS A 1 127 ? -11.700 -0.192 14.042 1.00 96.25 127 LYS A O 1
ATOM 960 N N . ARG A 1 128 ? -10.317 -1.809 13.331 1.00 96.50 128 ARG A N 1
ATOM 961 C CA . ARG A 1 128 ? -10.932 -2.875 14.142 1.00 96.50 128 ARG A CA 1
ATOM 962 C C . ARG A 1 128 ? -10.836 -2.595 15.638 1.00 96.50 128 ARG A C 1
ATOM 964 O O . ARG A 1 128 ? -11.833 -2.760 16.333 1.00 96.50 128 ARG A O 1
ATOM 971 N N . LEU A 1 129 ? -9.668 -2.161 16.110 1.00 96.31 129 LEU A N 1
ATOM 972 C CA . LEU A 1 129 ? -9.472 -1.798 17.515 1.00 96.31 129 LEU A CA 1
ATOM 973 C C . LEU A 1 129 ? -10.351 -0.608 17.905 1.00 96.31 129 LEU A C 1
ATOM 975 O O . LEU A 1 129 ? -10.992 -0.634 18.949 1.00 96.31 129 LEU A O 1
ATOM 979 N N . ASN A 1 130 ? -10.443 0.409 17.047 1.00 96.50 130 ASN A N 1
ATOM 980 C CA . ASN A 1 130 ? -11.321 1.551 17.281 1.00 96.50 130 ASN A CA 1
ATOM 981 C C . ASN A 1 130 ? -12.803 1.138 17.343 1.00 96.50 130 ASN A C 1
ATOM 983 O O . ASN A 1 130 ? -13.524 1.590 18.228 1.00 96.50 130 ASN A O 1
ATOM 987 N N . ASP A 1 131 ? -13.248 0.245 16.455 1.00 97.00 131 ASP A N 1
ATOM 988 C CA . ASP A 1 131 ? -14.617 -0.288 16.462 1.00 97.00 131 ASP A CA 1
ATOM 989 C C . ASP A 1 131 ? -14.892 -1.154 17.713 1.00 97.00 131 ASP A C 1
ATOM 991 O O . ASP A 1 131 ? -16.015 -1.217 18.215 1.00 97.00 131 ASP A O 1
ATOM 995 N N . GLU A 1 132 ? -13.881 -1.842 18.250 1.00 96.44 132 GLU A N 1
ATOM 996 C CA . GLU A 1 132 ? -13.979 -2.604 19.502 1.00 96.44 132 GLU A CA 1
ATOM 997 C C . GLU A 1 132 ? -14.057 -1.700 20.739 1.00 96.44 132 GLU A C 1
ATOM 999 O O . GLU A 1 132 ? -14.909 -1.913 21.609 1.00 96.44 132 GLU A O 1
ATOM 1004 N N . VAL A 1 133 ? -13.233 -0.651 20.785 1.00 96.06 133 VAL A N 1
ATOM 1005 C CA . VAL A 1 133 ? -13.299 0.377 21.831 1.00 96.06 133 VAL A CA 1
ATOM 1006 C C . VAL A 1 133 ? -14.645 1.102 21.781 1.00 96.06 133 VAL A C 1
ATOM 1008 O O . VAL A 1 133 ? -15.277 1.258 22.824 1.00 96.06 133 VAL A O 1
ATOM 1011 N N . GLY A 1 134 ? -15.130 1.465 20.589 1.00 95.44 134 GLY A N 1
ATOM 1012 C CA . GLY A 1 134 ? -16.444 2.089 20.405 1.00 95.44 134 GLY A CA 1
ATOM 1013 C C . GLY A 1 134 ? -17.580 1.228 20.960 1.00 95.44 134 GLY A C 1
ATOM 1014 O O . GLY A 1 134 ? -18.370 1.696 21.774 1.00 95.44 134 GLY A O 1
ATOM 1015 N N . ARG A 1 135 ? -17.594 -0.072 20.634 1.00 95.50 135 ARG A N 1
ATOM 1016 C CA . ARG A 1 135 ? -18.588 -1.017 21.176 1.00 95.50 135 ARG A CA 1
ATOM 1017 C C . ARG A 1 135 ? -18.517 -1.163 22.694 1.00 95.50 135 ARG A C 1
ATOM 1019 O O . ARG A 1 135 ? -19.553 -1.285 23.344 1.00 95.50 135 ARG A O 1
ATOM 1026 N N . SER A 1 136 ? -17.311 -1.162 23.258 1.00 95.06 136 SER A N 1
ATOM 1027 C CA . SER A 1 136 ? -17.124 -1.231 24.712 1.00 95.06 136 SER A CA 1
ATOM 1028 C C . SER A 1 136 ? -17.666 0.022 25.399 1.00 95.06 136 SER A C 1
ATOM 1030 O O . SER A 1 136 ? -18.342 -0.080 26.421 1.00 95.06 136 SER A O 1
ATOM 1032 N N . TYR A 1 137 ? -17.428 1.190 24.799 1.00 93.81 137 TYR A N 1
ATOM 1033 C CA . TYR A 1 137 ? -17.919 2.469 25.298 1.00 93.81 137 TYR A CA 1
ATOM 1034 C C . TYR A 1 137 ? -19.450 2.566 25.241 1.00 93.81 137 TYR A C 1
ATOM 1036 O O . TYR A 1 137 ? -20.077 2.962 26.223 1.00 93.81 137 TYR A O 1
ATOM 1044 N N . ASP A 1 138 ? -20.065 2.138 24.136 1.00 95.56 138 ASP A N 1
ATOM 1045 C CA . ASP A 1 138 ? -21.526 2.118 23.992 1.00 95.56 138 ASP A CA 1
ATOM 1046 C C . ASP A 1 138 ? -22.180 1.166 25.004 1.00 95.56 138 ASP A C 1
ATOM 1048 O O . ASP A 1 138 ? -23.175 1.515 25.641 1.00 95.56 138 ASP A O 1
ATOM 1052 N N . ALA A 1 139 ? -21.587 -0.012 25.224 1.00 94.94 139 ALA A N 1
ATOM 1053 C CA . ALA A 1 139 ? -22.068 -0.960 26.226 1.00 94.94 139 ALA A CA 1
ATOM 1054 C C . ALA A 1 139 ? -21.942 -0.415 27.659 1.00 94.94 139 ALA A C 1
ATOM 1056 O O . ALA A 1 139 ? -22.823 -0.649 28.490 1.00 94.94 139 ALA A O 1
ATOM 1057 N N . GLU A 1 140 ? -20.861 0.304 27.971 1.00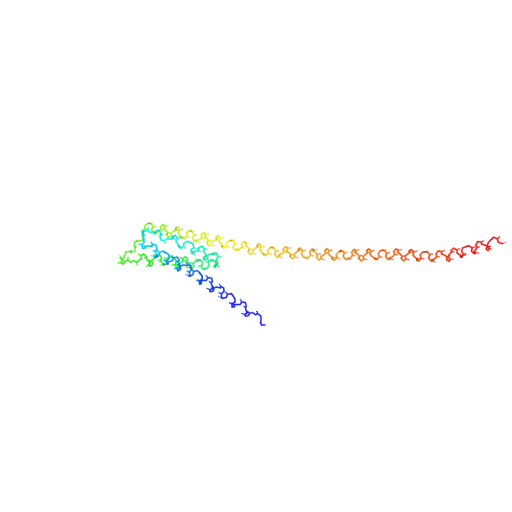 94.94 140 GLU A N 1
ATOM 1058 C CA . GLU A 1 140 ? -20.703 0.957 29.272 1.00 94.94 140 GLU A CA 1
ATOM 1059 C C . GLU A 1 140 ? -21.733 2.076 29.461 1.00 94.94 140 GLU A C 1
ATOM 1061 O O . GLU A 1 140 ? -22.342 2.183 30.528 1.00 94.94 140 GLU A O 1
ATOM 1066 N N . ARG A 1 141 ? -21.973 2.874 28.417 1.00 95.00 141 ARG A N 1
ATOM 1067 C CA . ARG A 1 141 ? -22.967 3.948 28.434 1.00 95.00 141 ARG A CA 1
ATOM 1068 C C . ARG A 1 141 ? -24.374 3.413 28.678 1.00 95.00 141 ARG A C 1
ATOM 1070 O O . ARG A 1 141 ? -25.084 3.967 29.513 1.00 95.00 141 ARG A O 1
ATOM 1077 N N . GLU A 1 142 ? -24.740 2.318 28.021 1.00 95.81 142 GLU A N 1
ATOM 1078 C CA . GLU A 1 142 ? -26.038 1.673 28.222 1.00 95.81 142 GLU A CA 1
ATOM 1079 C C . GLU A 1 142 ? -26.196 1.171 29.662 1.00 95.81 142 GLU A C 1
ATOM 1081 O O . GLU A 1 142 ? -27.209 1.422 30.311 1.00 95.81 142 GLU A O 1
ATOM 1086 N N . ARG A 1 143 ? -25.155 0.538 30.219 1.00 94.94 143 ARG A N 1
ATOM 1087 C CA . ARG A 1 143 ? -25.167 0.090 31.622 1.00 94.94 143 ARG A CA 1
ATOM 1088 C C . ARG A 1 143 ? -25.353 1.248 32.596 1.00 94.94 143 ARG A C 1
ATOM 1090 O O . ARG A 1 143 ? -26.107 1.104 33.556 1.00 94.94 143 ARG A O 1
ATOM 1097 N N . ARG A 1 144 ? -24.673 2.375 32.363 1.00 94.62 144 ARG A N 1
ATOM 1098 C CA . ARG A 1 144 ? -24.830 3.582 33.190 1.00 94.62 144 ARG A CA 1
ATOM 1099 C C . ARG A 1 144 ? -26.247 4.130 33.090 1.00 94.62 144 ARG A C 1
ATOM 1101 O O . ARG A 1 144 ? -26.853 4.391 34.120 1.00 94.62 144 ARG A O 1
ATOM 1108 N N . HIS A 1 145 ? -26.793 4.212 31.880 1.00 95.62 145 HIS A N 1
ATOM 1109 C CA . HIS A 1 145 ? -28.141 4.725 31.668 1.00 95.62 145 HIS A CA 1
ATOM 1110 C C . HIS A 1 145 ? -29.207 3.863 32.360 1.00 95.62 145 HIS A C 1
ATOM 1112 O O . HIS A 1 145 ? -30.077 4.382 33.057 1.00 95.62 145 HIS A O 1
ATOM 1118 N N . VAL A 1 146 ? -29.096 2.535 32.254 1.00 96.25 146 VAL A N 1
ATOM 1119 C CA . VAL A 1 146 ? -29.988 1.604 32.962 1.00 96.25 146 VAL A CA 1
ATOM 1120 C C . VAL A 1 146 ? -29.848 1.749 34.480 1.00 96.25 146 VAL A C 1
ATOM 1122 O O . VAL A 1 146 ? -30.854 1.754 35.188 1.00 96.25 146 VAL A O 1
ATOM 1125 N N . ALA A 1 147 ? -28.623 1.898 34.994 1.00 95.56 147 ALA A N 1
ATOM 1126 C CA . ALA A 1 147 ? -28.392 2.091 36.425 1.00 95.56 147 ALA A CA 1
ATOM 1127 C C . ALA A 1 147 ? -28.999 3.407 36.944 1.00 95.56 147 ALA A C 1
ATOM 1129 O O . ALA A 1 147 ? -29.617 3.407 38.008 1.00 95.56 147 ALA A O 1
ATOM 1130 N N . GLU A 1 148 ? -28.878 4.501 36.189 1.00 96.00 148 GLU A N 1
ATOM 1131 C CA . GLU A 1 148 ? -29.490 5.800 36.507 1.00 96.00 148 GLU A CA 1
ATOM 1132 C C 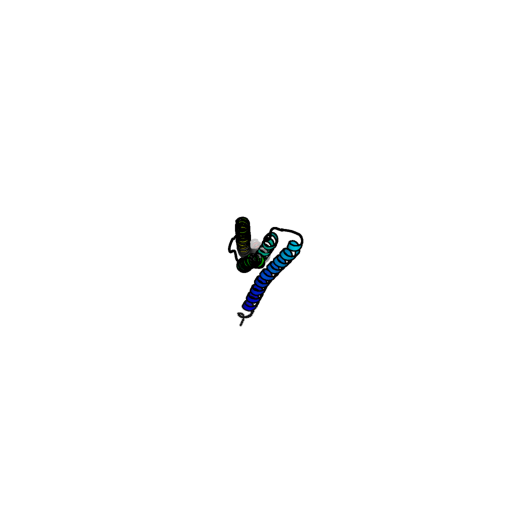. GLU A 1 148 ? -31.022 5.713 36.524 1.00 96.00 148 GLU A C 1
ATOM 1134 O O . GLU A 1 148 ? -31.658 6.159 37.479 1.00 96.00 148 GLU A O 1
ATOM 1139 N N . LEU A 1 149 ? -31.626 5.069 35.520 1.00 96.06 149 LEU A N 1
ATOM 1140 C CA . LEU A 1 149 ? -33.078 4.864 35.462 1.00 96.06 149 LEU A CA 1
ATOM 1141 C C . LEU A 1 149 ? -33.589 4.037 36.645 1.00 96.06 149 LEU A C 1
ATOM 1143 O O . LEU A 1 149 ? -34.613 4.371 37.249 1.00 96.06 149 LEU A O 1
ATOM 1147 N N . MET A 1 150 ? -32.870 2.973 37.007 1.00 95.94 150 MET A N 1
ATOM 1148 C CA . MET A 1 150 ? -33.214 2.170 38.179 1.00 95.94 150 MET A CA 1
ATOM 1149 C C . MET A 1 150 ? -33.070 2.960 39.480 1.00 95.94 150 MET A C 1
ATOM 1151 O O . MET A 1 150 ? -33.915 2.815 40.364 1.00 95.94 150 MET A O 1
ATOM 1155 N N . ALA A 1 151 ? -32.038 3.799 39.599 1.00 95.25 151 ALA A N 1
ATOM 1156 C CA . ALA A 1 151 ? -31.846 4.653 40.766 1.00 95.25 151 ALA A CA 1
ATOM 1157 C C . ALA A 1 151 ? -33.007 5.648 40.925 1.00 95.25 151 ALA A C 1
ATOM 1159 O O . ALA A 1 151 ? -33.616 5.691 41.993 1.00 95.25 151 ALA A O 1
ATOM 1160 N N . HIS A 1 152 ? -33.385 6.354 39.855 1.00 94.81 152 HIS A N 1
ATOM 1161 C CA . HIS A 1 152 ? -34.506 7.297 39.883 1.00 94.81 152 HIS A CA 1
ATOM 1162 C C . HIS A 1 152 ? -35.848 6.622 40.170 1.00 94.81 152 HIS A C 1
ATOM 1164 O O . HIS A 1 152 ? -36.593 7.082 41.032 1.00 94.81 152 HIS A O 1
ATOM 1170 N N . THR A 1 153 ? -36.133 5.492 39.516 1.00 96.00 153 THR A N 1
ATOM 1171 C CA . THR A 1 153 ? -37.369 4.731 39.768 1.00 96.00 153 THR A CA 1
ATOM 1172 C C . THR A 1 153 ? -37.437 4.290 41.231 1.00 96.00 153 THR A C 1
ATOM 1174 O O . THR A 1 153 ? -38.479 4.387 41.874 1.00 96.00 153 THR A O 1
ATOM 1177 N N . ARG A 1 154 ? -36.312 3.829 41.795 1.00 95.25 154 ARG A N 1
ATOM 1178 C CA . ARG A 1 154 ? -36.238 3.447 43.208 1.00 95.25 154 ARG A CA 1
ATOM 1179 C C . ARG A 1 154 ? -36.517 4.636 44.129 1.00 95.25 154 ARG A C 1
ATOM 1181 O O . ARG A 1 154 ? -37.239 4.460 45.105 1.00 95.25 154 ARG A O 1
ATOM 1188 N N . GLU A 1 155 ? -35.952 5.808 43.852 1.00 95.19 155 GLU A N 1
ATOM 1189 C CA . GLU A 1 155 ? -36.186 7.022 44.647 1.00 95.19 155 GLU A CA 1
ATOM 1190 C C . GLU A 1 155 ? -37.650 7.474 44.599 1.00 95.19 155 GLU A C 1
ATOM 1192 O O . GLU A 1 155 ? -38.227 7.756 45.650 1.00 95.19 155 GLU A O 1
ATOM 1197 N N . GLU A 1 156 ? -38.271 7.469 43.418 1.00 95.38 156 GLU A N 1
ATOM 1198 C CA . GLU A 1 156 ? -39.689 7.804 43.245 1.00 95.38 156 GLU A CA 1
ATOM 1199 C C . GLU A 1 156 ? -40.587 6.853 44.049 1.00 95.38 156 GLU A C 1
ATOM 1201 O O . GLU A 1 156 ? -41.429 7.300 44.831 1.00 95.38 156 GLU A O 1
ATOM 1206 N N . LEU A 1 157 ? -40.352 5.541 43.937 1.00 96.56 157 LEU A N 1
ATOM 1207 C CA . LEU A 1 157 ? -41.113 4.527 44.671 1.00 96.56 157 LEU A CA 1
ATOM 1208 C C . LEU A 1 157 ? -40.950 4.668 46.185 1.00 96.56 157 LEU A C 1
ATOM 1210 O O . LEU A 1 157 ? -41.932 4.586 46.923 1.00 96.56 157 LEU A O 1
ATOM 1214 N N . LEU A 1 158 ? -39.721 4.890 46.657 1.00 96.00 158 LEU A N 1
ATOM 1215 C CA . LEU A 1 158 ? -39.467 5.112 48.079 1.00 96.00 158 LEU A CA 1
ATOM 1216 C C . LEU A 1 158 ? -40.161 6.386 48.575 1.00 96.00 158 LEU A C 1
ATOM 1218 O O . LEU A 1 158 ? -40.687 6.383 49.687 1.00 96.00 158 LEU A O 1
ATOM 1222 N N . GLY A 1 159 ? -40.210 7.439 47.756 1.00 95.00 159 GLY A N 1
ATOM 1223 C CA . GLY A 1 159 ? -40.930 8.673 48.064 1.00 95.00 159 GLY A CA 1
ATOM 1224 C C . GLY A 1 159 ? -42.438 8.460 48.214 1.00 95.00 159 GLY A C 1
ATOM 1225 O O . GLY A 1 159 ? -43.012 8.868 49.226 1.00 95.00 159 GLY A O 1
ATOM 1226 N N . VAL A 1 160 ? -43.067 7.782 47.250 1.00 94.81 160 VAL A N 1
ATOM 1227 C CA . VAL A 1 160 ? -44.514 7.494 47.259 1.00 94.81 160 VAL A CA 1
ATOM 1228 C C . VAL A 1 160 ? -44.889 6.588 48.433 1.00 94.81 160 VAL A C 1
ATOM 1230 O O . VAL A 1 160 ? -45.764 6.938 49.222 1.00 94.81 160 VAL A O 1
ATOM 1233 N N . VAL A 1 161 ? -44.178 5.470 48.623 1.00 94.81 161 VAL A N 1
ATOM 1234 C CA . VAL A 1 161 ? -44.458 4.530 49.724 1.00 94.81 161 VAL A CA 1
ATOM 1235 C C . VAL A 1 161 ? -44.274 5.205 51.084 1.00 94.81 161 VAL A C 1
ATOM 1237 O O . VAL A 1 161 ? -45.087 5.008 51.987 1.00 94.81 161 VAL A O 1
ATOM 1240 N N . ALA A 1 162 ? -43.235 6.029 51.247 1.00 93.12 162 ALA A N 1
ATOM 1241 C CA . ALA A 1 162 ? -43.032 6.770 52.488 1.00 93.12 162 ALA A CA 1
ATOM 1242 C C . ALA A 1 162 ? -44.164 7.771 52.753 1.00 93.12 162 ALA A C 1
ATOM 1244 O O . ALA A 1 162 ? -44.594 7.900 53.899 1.00 93.12 162 ALA A O 1
ATOM 1245 N N . HIS A 1 163 ? -44.651 8.467 51.720 1.00 93.38 163 HIS A N 1
ATOM 1246 C CA . HIS A 1 163 ? -45.778 9.392 51.841 1.00 93.38 163 HIS A CA 1
ATOM 1247 C C . HIS A 1 163 ? -47.058 8.664 52.276 1.00 93.38 163 HIS A C 1
ATOM 1249 O O . HIS A 1 163 ? -47.677 9.048 53.274 1.00 93.38 163 HIS A O 1
ATOM 1255 N N . ASP A 1 164 ? -47.388 7.566 51.598 1.00 94.00 164 ASP A N 1
ATOM 1256 C CA . ASP A 1 164 ? -48.619 6.808 51.824 1.00 94.00 164 ASP A CA 1
ATOM 1257 C C . ASP A 1 164 ? -48.645 6.096 53.175 1.00 94.00 164 ASP A C 1
ATOM 1259 O O . ASP A 1 164 ? -49.715 5.937 53.754 1.00 94.00 164 ASP A O 1
ATOM 1263 N N . LEU A 1 165 ? -47.488 5.698 53.713 1.00 93.56 165 LEU A N 1
ATOM 1264 C CA . LEU A 1 165 ? -47.389 5.111 55.054 1.00 93.56 165 LEU A CA 1
ATOM 1265 C C . LEU A 1 165 ? -47.481 6.157 56.163 1.00 93.56 165 LEU A C 1
ATOM 1267 O O . LEU A 1 165 ? -47.983 5.861 57.248 1.00 93.56 165 LEU A O 1
ATOM 1271 N N . ARG A 1 166 ? -47.016 7.384 55.911 1.00 89.62 166 ARG A N 1
ATOM 1272 C CA . ARG A 1 166 ? -47.027 8.458 56.911 1.00 89.62 166 ARG A CA 1
ATOM 1273 C C . ARG A 1 166 ? -48.446 8.890 57.261 1.00 89.62 166 ARG A C 1
ATOM 1275 O O . ARG A 1 166 ? -48.714 9.206 58.415 1.00 89.62 166 ARG A O 1
ATOM 1282 N N . ASN A 1 167 ? -49.347 8.871 56.281 1.00 93.00 167 ASN A N 1
ATOM 1283 C CA . ASN A 1 167 ? -50.740 9.277 56.450 1.00 93.00 167 ASN A CA 1
ATOM 1284 C C . ASN A 1 167 ? -51.515 8.409 57.473 1.00 93.00 167 ASN A C 1
ATOM 1286 O O . ASN A 1 167 ? -52.022 8.962 58.450 1.00 93.00 167 ASN A O 1
ATOM 1290 N N . PRO A 1 168 ? -51.579 7.068 57.335 1.00 92.88 168 PRO A N 1
ATOM 1291 C CA . PRO A 1 168 ? -52.237 6.209 58.313 1.00 92.88 168 PRO A CA 1
ATOM 1292 C C . PRO A 1 168 ? -51.491 6.175 59.650 1.00 92.88 168 PRO A C 1
ATOM 1294 O O . PRO A 1 168 ? -52.142 6.131 60.688 1.00 92.88 168 PRO A O 1
ATOM 1297 N N . LEU A 1 169 ? -50.152 6.240 59.659 1.00 90.44 169 LEU A N 1
ATOM 1298 C CA . LEU A 1 169 ? -49.381 6.310 60.908 1.00 90.44 169 LEU A CA 1
ATOM 1299 C C . LEU A 1 169 ? -49.722 7.557 61.720 1.00 90.44 169 LEU A C 1
ATOM 1301 O O . LEU A 1 169 ? -49.972 7.441 62.916 1.00 90.44 169 LEU A O 1
ATOM 1305 N N . ASN A 1 170 ? -49.779 8.727 61.077 1.00 90.31 170 ASN A N 1
ATOM 1306 C CA . ASN A 1 170 ? -50.202 9.955 61.742 1.00 90.31 170 ASN A CA 1
ATOM 1307 C C . ASN A 1 170 ? -51.618 9.816 62.305 1.00 90.31 170 ASN A C 1
ATOM 1309 O O . ASN A 1 170 ? -51.834 10.181 63.452 1.00 90.31 170 ASN A O 1
ATOM 1313 N N . LEU A 1 171 ? -52.559 9.242 61.545 1.00 91.25 171 LEU A N 1
ATOM 1314 C CA . LEU A 1 171 ? -53.921 9.011 62.038 1.00 91.25 171 LEU A CA 1
ATOM 1315 C C . LEU A 1 171 ? -53.939 8.114 63.279 1.00 91.25 171 LEU A C 1
ATOM 1317 O O . LEU A 1 171 ? -54.607 8.453 64.252 1.00 91.25 171 LEU A O 1
ATOM 1321 N N . ILE A 1 172 ? -53.196 7.004 63.271 1.00 91.00 172 ILE A N 1
ATOM 1322 C CA . ILE A 1 172 ? -53.105 6.100 64.426 1.00 91.00 172 ILE A CA 1
ATOM 1323 C C . ILE A 1 172 ? -52.531 6.847 65.629 1.00 91.00 172 ILE A C 1
ATOM 1325 O O . ILE A 1 172 ? -53.153 6.830 66.684 1.00 91.00 172 ILE A O 1
ATOM 1329 N N . ILE A 1 173 ? -51.405 7.548 65.455 1.00 91.31 173 ILE A N 1
ATOM 1330 C CA . ILE A 1 173 ? -50.733 8.288 66.531 1.00 91.31 173 ILE A CA 1
ATOM 1331 C C . ILE A 1 173 ? -51.676 9.325 67.147 1.00 91.31 173 ILE A C 1
ATOM 1333 O O . ILE A 1 173 ? -51.886 9.293 68.357 1.00 91.31 173 ILE A O 1
ATOM 1337 N N . THR A 1 174 ? -52.307 10.172 66.326 1.00 89.06 174 THR A N 1
ATOM 1338 C CA . THR A 1 174 ? -53.265 11.186 66.796 1.00 89.06 174 THR A CA 1
ATOM 1339 C C . THR A 1 174 ? -54.465 10.559 67.509 1.00 89.06 174 THR A C 1
ATOM 1341 O O . THR A 1 174 ? -54.951 11.117 68.488 1.00 89.06 174 THR A O 1
ATOM 1344 N N . SER A 1 175 ? -54.925 9.385 67.061 1.00 87.38 175 SER A N 1
ATOM 1345 C CA . SER A 1 175 ? -56.005 8.649 67.735 1.00 87.38 175 SER A CA 1
ATOM 1346 C C . SER A 1 175 ? -55.586 8.169 69.127 1.00 87.38 175 SER A C 1
ATOM 1348 O O . SER A 1 175 ? -56.377 8.247 70.061 1.00 87.38 175 SER A O 1
ATOM 1350 N N . THR A 1 176 ? -54.355 7.670 69.279 1.00 91.19 176 THR A N 1
ATOM 1351 C CA . THR A 1 176 ? -53.820 7.242 70.584 1.00 91.19 176 THR A CA 1
ATOM 1352 C C . THR A 1 176 ? -53.595 8.402 71.545 1.00 91.19 176 THR A C 1
ATOM 1354 O O . THR A 1 176 ? -53.908 8.240 72.717 1.00 91.19 176 THR A O 1
ATOM 1357 N N . ASP A 1 177 ? -53.099 9.552 71.079 1.00 89.00 177 ASP A N 1
ATOM 1358 C CA . ASP A 1 177 ? -52.917 10.732 71.941 1.00 89.00 177 ASP A CA 1
ATOM 1359 C C . ASP A 1 177 ? -54.260 11.218 72.505 1.00 89.00 177 ASP A C 1
ATOM 1361 O O . ASP A 1 177 ? -54.372 11.446 73.706 1.00 89.00 177 ASP A O 1
ATOM 1365 N N . LEU A 1 178 ? -55.309 11.268 71.674 1.00 89.69 178 LEU A N 1
ATOM 1366 C CA . LEU A 1 178 ? -56.660 11.636 72.118 1.00 89.69 178 LEU A CA 1
ATOM 1367 C C . LEU A 1 178 ? -57.239 10.669 73.162 1.00 89.69 178 LEU A C 1
ATOM 1369 O O . LEU A 1 178 ? -57.981 11.096 74.037 1.00 89.69 178 LEU A O 1
ATOM 1373 N N . LEU A 1 179 ? -56.907 9.377 73.079 1.00 83.88 179 LEU A N 1
ATOM 1374 C CA . LEU A 1 179 ? -57.345 8.365 74.049 1.00 83.88 179 LEU A CA 1
ATOM 1375 C C . LEU A 1 179 ? -56.541 8.387 75.359 1.00 83.88 179 LEU A C 1
ATOM 1377 O O . LEU A 1 179 ? -56.977 7.785 76.334 1.00 83.88 179 LEU A O 1
ATOM 1381 N N . LEU A 1 180 ? -55.362 9.014 75.378 1.00 84.25 180 LEU A N 1
ATOM 1382 C CA . LEU A 1 180 ? -54.523 9.157 76.574 1.00 84.25 180 LEU A CA 1
ATOM 1383 C C . LEU A 1 180 ? -54.777 10.474 77.330 1.00 84.25 180 LEU A C 1
ATOM 1385 O O . LEU A 1 180 ? -54.304 10.612 78.458 1.00 84.25 180 LEU A O 1
ATOM 1389 N N . GLU A 1 181 ? -55.492 11.429 76.726 1.00 75.25 181 GLU A N 1
ATOM 1390 C CA . GLU A 1 181 ? -55.907 12.697 77.349 1.00 75.25 181 GLU A CA 1
ATOM 1391 C C . GLU A 1 181 ? -57.286 12.637 78.050 1.00 75.25 181 GLU A C 1
ATOM 1393 O O . GLU A 1 181 ? -57.682 13.625 78.673 1.00 75.25 181 GLU A O 1
ATOM 1398 N N . GLU A 1 182 ? -57.990 11.496 78.004 1.00 52.25 182 GLU A N 1
ATOM 1399 C CA . GLU A 1 182 ? -59.171 11.182 78.844 1.00 52.25 182 GLU A CA 1
ATOM 1400 C C . GLU A 1 182 ? -58.791 10.454 80.147 1.00 52.25 182 GLU A C 1
ATOM 1402 O O . GLU A 1 182 ? -59.404 10.778 81.194 1.00 52.25 182 GLU A O 1
#

pLDDT: mean 76.25, std 15.74, range [39.34, 97.0]

Radius of g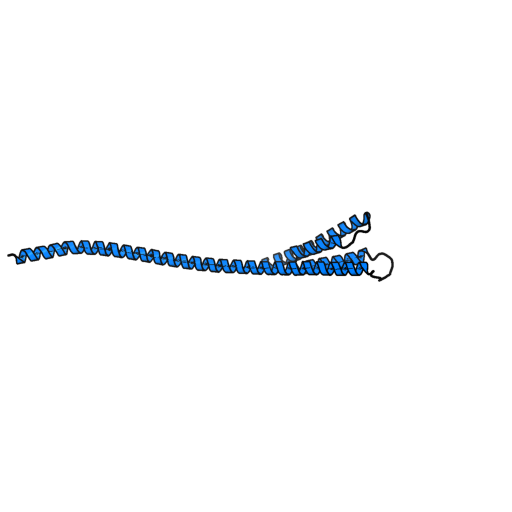yration: 41.43 Å; chains: 1; bounding box: 92×38×120 Å